Protein AF-A0A2N0NFN7-F1 (afdb_monomer_lite)

Sequence (149 aa):
MPLNKTNKRTRQIESEQTLKWTRGRPQELQVYLTKDCLNIDEETRREYIQKILQLYNNDDTEDNKRFQIEQLNITNFWDVDQNIVENPFFVDLIRKLQPGYKLPSHEKLAGIMLSHAVVRIEDQVNSILGKVTNLTLGLDGWTNLRLLV

Radius of gyration: 26.39 Å; chains: 1; bounding box: 80×76×48 Å

Structure (mmCIF, N/CA/C/O backbone):
data_AF-A0A2N0NFN7-F1
#
_entry.id   AF-A0A2N0NFN7-F1
#
loop_
_atom_site.group_PDB
_atom_site.id
_atom_site.type_symbol
_atom_site.label_atom_id
_atom_site.label_alt_id
_atom_site.label_comp_id
_atom_site.label_asym_id
_atom_site.label_entity_id
_atom_site.label_seq_id
_atom_site.pdbx_PDB_ins_code
_atom_site.Cartn_x
_atom_site.Cartn_y
_atom_site.Cartn_z
_atom_site.occupancy
_atom_site.B_iso_or_equiv
_atom_site.auth_seq_id
_atom_site.auth_comp_id
_atom_site.auth_asym_id
_atom_site.auth_atom_id
_atom_site.pdbx_PDB_model_num
ATOM 1 N N . MET A 1 1 ? -54.691 42.804 11.645 1.00 33.66 1 MET A N 1
ATOM 2 C CA . MET A 1 1 ? -55.435 41.575 12.027 1.00 33.66 1 MET A CA 1
ATOM 3 C C . MET A 1 1 ? -56.765 41.564 11.277 1.00 33.66 1 MET A C 1
ATOM 5 O O . MET A 1 1 ? -57.268 42.664 11.087 1.00 33.66 1 MET A O 1
ATOM 9 N N . PRO A 1 2 ? -57.339 40.413 10.865 1.00 36.59 2 PRO A N 1
ATOM 10 C CA . PRO A 1 2 ? -57.020 39.049 11.296 1.00 36.59 2 PRO A CA 1
ATOM 11 C C . PRO A 1 2 ? -56.603 38.069 10.175 1.00 36.59 2 PRO A C 1
ATOM 13 O O . PRO A 1 2 ? -57.017 38.165 9.025 1.00 36.59 2 PRO A O 1
ATOM 16 N N . LEU A 1 3 ? -55.788 37.093 10.588 1.00 35.25 3 LEU A N 1
ATOM 17 C CA . LEU A 1 3 ? -55.520 35.814 9.927 1.00 35.25 3 LEU A CA 1
ATOM 18 C C . LEU A 1 3 ? -56.788 34.946 9.909 1.00 35.25 3 LEU A C 1
ATOM 20 O O . LEU A 1 3 ? -57.482 34.881 10.925 1.00 35.25 3 LEU A O 1
ATOM 24 N N . ASN A 1 4 ? -57.001 34.164 8.843 1.00 33.84 4 ASN A N 1
ATOM 25 C CA . ASN A 1 4 ? -57.940 33.041 8.877 1.00 33.84 4 ASN A CA 1
ATOM 26 C C . ASN A 1 4 ? -57.324 31.731 8.343 1.00 33.84 4 ASN A C 1
ATOM 28 O O . ASN A 1 4 ? -57.197 31.498 7.148 1.00 33.84 4 ASN A O 1
ATOM 32 N N . LYS A 1 5 ? -56.871 30.940 9.319 1.00 39.88 5 LYS A N 1
ATOM 33 C CA . LYS A 1 5 ? -57.011 29.489 9.537 1.00 39.88 5 LYS A CA 1
ATOM 34 C C . LYS A 1 5 ? -57.033 28.509 8.342 1.00 39.88 5 LYS A C 1
ATOM 36 O O . LYS A 1 5 ? -58.034 28.315 7.669 1.00 39.88 5 LYS A O 1
ATOM 41 N N . THR A 1 6 ? -55.939 27.738 8.310 1.00 38.69 6 THR A N 1
ATOM 42 C CA . THR A 1 6 ? -55.844 26.262 8.254 1.00 38.69 6 THR A CA 1
ATOM 43 C C . THR A 1 6 ? -56.408 25.510 7.049 1.00 38.69 6 THR A C 1
ATOM 45 O O . THR A 1 6 ? -57.604 25.254 6.971 1.00 38.69 6 THR A O 1
ATOM 48 N N . ASN A 1 7 ? -55.499 24.919 6.266 1.00 35.09 7 ASN A N 1
ATOM 49 C CA . ASN A 1 7 ? -55.741 23.611 5.667 1.00 35.09 7 ASN A CA 1
ATOM 50 C C . ASN A 1 7 ? -54.661 22.632 6.153 1.00 35.09 7 ASN A C 1
ATOM 52 O O . ASN A 1 7 ? -53.473 22.791 5.872 1.00 35.09 7 ASN A O 1
ATOM 56 N N . LYS A 1 8 ? -55.087 21.670 6.975 1.00 47.38 8 LYS A N 1
ATOM 57 C CA . LYS A 1 8 ? -54.258 20.594 7.515 1.00 47.38 8 LYS A CA 1
ATOM 58 C C . LYS A 1 8 ? -54.043 19.575 6.400 1.00 47.38 8 LYS A C 1
ATOM 60 O O . LYS A 1 8 ? -54.994 18.930 5.974 1.00 47.38 8 LYS A O 1
ATOM 65 N N . ARG A 1 9 ? -52.798 19.370 5.977 1.00 35.00 9 ARG A N 1
ATOM 66 C CA . ARG A 1 9 ? -52.406 18.143 5.280 1.00 35.00 9 ARG A CA 1
ATOM 67 C C . ARG A 1 9 ? -51.322 17.471 6.112 1.00 35.00 9 ARG A C 1
ATOM 69 O O . ARG A 1 9 ? -50.144 17.785 6.001 1.00 35.00 9 ARG A O 1
ATOM 76 N N . THR A 1 10 ? -51.770 16.598 7.004 1.00 44.22 10 THR A N 1
ATOM 77 C CA . THR A 1 10 ? -50.955 15.612 7.711 1.00 44.22 10 THR A CA 1
ATOM 78 C C . THR A 1 10 ? -50.161 14.807 6.686 1.00 44.22 10 THR A C 1
ATOM 80 O O . THR A 1 10 ? -50.725 13.990 5.963 1.00 44.22 10 THR A O 1
ATOM 83 N N . ARG A 1 11 ? -48.850 15.038 6.614 1.00 39.16 11 ARG A N 1
ATOM 84 C CA . ARG A 1 11 ? -47.906 14.008 6.181 1.00 39.16 11 ARG A CA 1
ATOM 85 C C . ARG A 1 11 ? -47.262 13.477 7.445 1.00 39.16 11 ARG A C 1
ATOM 87 O O . ARG A 1 11 ? -46.637 14.232 8.185 1.00 39.16 11 ARG A O 1
ATOM 94 N N . GLN A 1 12 ? -47.513 12.205 7.718 1.00 37.31 12 GLN A N 1
ATOM 95 C CA . GLN A 1 12 ? -46.731 11.441 8.673 1.00 37.31 12 GLN A CA 1
ATOM 96 C C . GLN A 1 12 ? -45.272 11.551 8.227 1.00 37.31 12 GLN A C 1
ATOM 98 O O . GLN A 1 12 ? -44.944 11.224 7.089 1.00 37.31 12 GLN A O 1
ATOM 103 N N . ILE A 1 13 ? -44.433 12.114 9.089 1.00 46.16 13 ILE A N 1
ATOM 104 C CA . ILE A 1 13 ? -42.988 12.096 8.910 1.00 46.16 13 ILE A CA 1
ATOM 105 C C . ILE A 1 13 ? -42.581 10.687 9.333 1.00 46.16 13 ILE A C 1
ATOM 107 O O . ILE A 1 13 ? -42.482 10.400 10.525 1.00 46.16 13 ILE A O 1
ATOM 111 N N . GLU A 1 14 ? -42.455 9.784 8.360 1.00 41.94 14 GLU A N 1
ATOM 112 C CA . GLU A 1 14 ? -41.643 8.583 8.536 1.00 41.94 14 GLU A CA 1
ATOM 113 C C . GLU A 1 14 ? -40.264 9.047 8.999 1.00 41.94 14 GLU A C 1
ATOM 115 O O . GLU A 1 14 ? -39.667 9.950 8.413 1.00 41.94 14 GLU A O 1
ATOM 120 N N . SER A 1 15 ? -39.802 8.485 10.111 1.00 47.28 15 SER A N 1
ATOM 121 C CA . SER A 1 15 ? -38.495 8.777 10.673 1.00 47.28 15 SER A CA 1
ATOM 122 C C . SER A 1 15 ? -37.429 8.528 9.611 1.00 47.28 15 SER A C 1
ATOM 124 O O . SER A 1 15 ? -37.148 7.371 9.290 1.00 47.28 15 SER A O 1
ATOM 126 N N . GLU A 1 16 ? -36.836 9.600 9.086 1.00 51.78 16 GLU A N 1
ATOM 127 C CA . GLU A 1 16 ? -35.603 9.547 8.311 1.00 51.78 16 GLU A CA 1
ATOM 128 C C . GLU A 1 16 ? -34.536 8.894 9.195 1.00 51.78 16 GLU A C 1
ATOM 130 O O . GLU A 1 16 ? -33.881 9.530 10.025 1.00 51.78 16 GLU A O 1
ATOM 135 N N . GLN A 1 17 ? -34.388 7.578 9.055 1.00 55.09 17 GLN A N 1
ATOM 136 C CA . GLN A 1 17 ? -33.189 6.891 9.486 1.00 55.09 17 GLN A CA 1
ATOM 137 C C . GLN A 1 17 ? -32.050 7.547 8.719 1.00 55.09 17 GLN A C 1
ATOM 139 O O . GLN A 1 17 ? -31.945 7.422 7.500 1.00 55.09 17 GLN A O 1
ATOM 144 N N . THR A 1 18 ? -31.232 8.310 9.436 1.00 51.00 18 THR A N 1
ATOM 145 C CA . THR A 1 18 ? -30.048 8.941 8.870 1.00 51.00 18 THR A CA 1
ATOM 146 C C . THR A 1 18 ? -29.141 7.831 8.344 1.00 51.00 18 THR A C 1
ATOM 148 O O . THR A 1 18 ? -28.468 7.140 9.107 1.00 51.00 18 THR A O 1
ATOM 151 N N . LEU A 1 19 ? -29.166 7.613 7.026 1.00 57.06 19 LEU A N 1
ATOM 152 C CA . LEU A 1 19 ? -28.226 6.755 6.314 1.00 57.06 19 LEU A CA 1
ATOM 153 C C . LEU A 1 19 ? -26.829 7.331 6.552 1.00 57.06 19 LEU A C 1
ATOM 155 O O . LEU A 1 19 ? -26.359 8.231 5.858 1.00 57.06 19 LEU A O 1
ATOM 159 N N . LYS A 1 20 ? -26.184 6.866 7.620 1.00 65.50 20 LYS A N 1
ATOM 160 C CA . LYS A 1 20 ? -24.841 7.281 7.990 1.00 65.50 20 LYS A CA 1
ATOM 161 C C . LYS A 1 20 ? -23.887 6.602 7.021 1.00 65.50 20 LYS A C 1
ATOM 163 O O . LYS A 1 20 ? -23.525 5.446 7.222 1.00 65.50 20 LYS A O 1
ATOM 168 N N . TRP A 1 21 ? -23.498 7.320 5.969 1.00 59.25 21 TRP A N 1
ATOM 169 C CA . TRP A 1 21 ? -22.483 6.863 5.026 1.00 59.25 21 TRP A CA 1
ATOM 170 C C . TRP A 1 21 ? -21.259 6.370 5.795 1.00 59.25 21 TRP A C 1
ATOM 172 O O . TRP A 1 21 ? -20.650 7.104 6.583 1.00 59.25 21 TRP A O 1
ATOM 182 N N . THR A 1 22 ? -20.907 5.103 5.602 1.00 73.31 22 THR A N 1
ATOM 183 C CA . THR A 1 22 ? -19.646 4.579 6.112 1.00 73.31 22 THR A CA 1
ATOM 184 C C . THR A 1 22 ? -18.524 5.350 5.436 1.00 73.31 22 THR A C 1
ATOM 186 O O . THR A 1 22 ? -18.497 5.451 4.210 1.00 73.31 22 THR A O 1
ATOM 189 N N . ARG A 1 23 ? -17.600 5.914 6.223 1.00 72.56 23 ARG A N 1
ATOM 190 C CA . ARG A 1 23 ? -16.395 6.533 5.660 1.00 72.56 23 ARG A CA 1
ATOM 191 C C . ARG A 1 23 ? -15.701 5.517 4.749 1.00 72.56 23 ARG A C 1
ATOM 193 O O . ARG A 1 23 ? -15.576 4.349 5.119 1.00 72.56 23 ARG A O 1
ATOM 200 N N . GLY A 1 24 ? -15.273 5.979 3.576 1.00 75.00 24 GLY A N 1
ATOM 201 C CA . GLY A 1 24 ? -14.495 5.169 2.643 1.00 75.00 24 GLY A CA 1
ATOM 202 C C . GLY A 1 24 ? -13.139 4.767 3.225 1.00 75.00 24 GLY A C 1
ATOM 203 O O . GLY A 1 24 ? -12.783 5.144 4.345 1.00 75.00 24 GLY A O 1
ATOM 204 N N . ARG A 1 25 ? -12.367 4.010 2.442 1.00 80.81 25 ARG A N 1
ATOM 205 C CA . ARG A 1 25 ? -11.017 3.558 2.799 1.00 80.81 25 ARG A CA 1
ATOM 206 C C . ARG A 1 25 ? -10.002 4.160 1.822 1.00 80.81 25 ARG A C 1
ATOM 208 O O . ARG A 1 25 ? -9.666 3.521 0.830 1.00 80.81 25 ARG A O 1
ATOM 215 N N . PRO A 1 26 ? -9.536 5.401 2.067 1.00 82.38 26 PRO A N 1
ATOM 216 C CA . PRO A 1 26 ? -8.709 6.124 1.105 1.00 82.38 26 PRO A CA 1
ATOM 217 C C . PRO A 1 26 ? -7.399 5.412 0.770 1.00 82.38 26 PRO A C 1
ATOM 219 O O . PRO A 1 26 ? -6.990 5.443 -0.376 1.00 82.38 26 PRO A O 1
ATOM 222 N N . GLN A 1 27 ? -6.768 4.741 1.738 1.00 79.44 27 GLN A N 1
ATOM 223 C CA . GLN A 1 27 ? -5.511 4.008 1.525 1.00 79.44 27 GLN A CA 1
ATOM 224 C C . GLN A 1 27 ? -5.694 2.819 0.572 1.00 79.44 27 GLN A C 1
ATOM 226 O O . GLN A 1 27 ? -4.921 2.653 -0.363 1.00 79.44 27 GLN A O 1
ATOM 231 N N . GLU A 1 28 ? -6.758 2.033 0.760 1.00 83.88 28 GLU A N 1
ATOM 232 C CA . GLU A 1 28 ? -7.085 0.910 -0.132 1.00 83.88 28 GLU A CA 1
ATOM 233 C C . GLU A 1 28 ? -7.415 1.413 -1.543 1.00 83.88 28 GLU A C 1
ATOM 235 O O . GLU A 1 28 ? -6.963 0.839 -2.529 1.00 83.88 28 GLU A O 1
ATOM 240 N N . LEU A 1 29 ? -8.131 2.537 -1.644 1.00 87.12 29 LEU A N 1
ATOM 241 C CA . LEU A 1 29 ? -8.402 3.181 -2.926 1.00 87.12 29 LEU A CA 1
ATOM 242 C C . LEU A 1 29 ? -7.113 3.661 -3.609 1.00 87.12 29 LEU A C 1
ATOM 244 O O . LEU A 1 29 ? -6.963 3.463 -4.807 1.00 87.12 29 LEU A O 1
ATOM 248 N N . GLN A 1 30 ? -6.187 4.272 -2.867 1.00 86.81 30 GLN A N 1
ATOM 249 C CA . GLN A 1 30 ? -4.910 4.737 -3.412 1.00 86.81 30 GLN A CA 1
ATOM 250 C C . GLN A 1 30 ? -4.101 3.576 -3.995 1.00 86.81 30 GLN A C 1
ATOM 252 O O . GLN A 1 30 ? -3.668 3.674 -5.137 1.00 86.81 30 GLN A O 1
ATOM 257 N N . VAL A 1 31 ? -3.965 2.467 -3.262 1.00 84.69 31 VAL A N 1
ATOM 258 C CA . VAL A 1 31 ? -3.280 1.255 -3.750 1.00 84.69 31 VAL A CA 1
ATOM 259 C C . VAL A 1 31 ? -3.958 0.690 -4.998 1.00 84.69 31 VAL A C 1
ATOM 261 O O . VAL A 1 31 ? -3.289 0.389 -5.984 1.00 84.69 31 VAL A O 1
ATOM 264 N N . TYR A 1 32 ? -5.287 0.583 -4.988 1.00 87.81 32 TYR A N 1
ATOM 265 C CA . TYR A 1 32 ? -6.032 0.082 -6.140 1.00 87.81 32 TYR A CA 1
ATOM 266 C C . TYR A 1 32 ? -5.821 0.962 -7.381 1.00 87.81 32 TYR A C 1
ATOM 268 O O . TYR A 1 32 ? -5.595 0.455 -8.477 1.00 87.81 32 TYR A O 1
ATOM 276 N N . LEU A 1 33 ? -5.857 2.290 -7.220 1.00 87.69 33 LEU A N 1
ATOM 277 C CA . LEU A 1 33 ? -5.645 3.236 -8.318 1.00 87.69 33 LEU A CA 1
ATOM 278 C C . LEU A 1 33 ? -4.220 3.173 -8.883 1.00 87.69 33 LEU A C 1
ATOM 280 O O . LEU A 1 33 ? -4.043 3.412 -10.075 1.00 87.69 33 LEU A O 1
ATOM 284 N N . THR A 1 34 ? -3.215 2.845 -8.068 1.00 86.31 34 THR A N 1
ATOM 285 C CA . THR A 1 34 ? -1.832 2.738 -8.547 1.00 86.31 34 THR A CA 1
ATOM 286 C C . THR A 1 34 ? -1.513 1.394 -9.191 1.00 86.31 34 THR A C 1
ATOM 288 O O . THR A 1 34 ? -0.737 1.378 -10.145 1.00 86.31 34 THR A O 1
ATOM 291 N N . LYS A 1 35 ? -2.111 0.294 -8.712 1.00 82.50 35 LYS A N 1
ATOM 292 C CA . LYS A 1 35 ? -1.745 -1.071 -9.131 1.00 82.50 35 LYS A CA 1
ATOM 293 C C . LYS A 1 35 ? -2.790 -1.793 -9.969 1.00 82.50 35 LYS A C 1
ATOM 295 O O . LYS A 1 35 ? -2.476 -2.313 -11.033 1.00 82.50 35 LYS A O 1
ATOM 300 N N . ASP A 1 36 ? -4.019 -1.839 -9.477 1.00 84.94 36 ASP A N 1
ATOM 301 C CA . ASP A 1 36 ? -5.025 -2.795 -9.953 1.00 84.94 36 ASP A CA 1
ATOM 302 C C . ASP A 1 36 ? -5.991 -2.170 -10.972 1.00 84.94 36 ASP A C 1
ATOM 304 O O . ASP A 1 36 ? -6.661 -2.867 -11.738 1.00 84.94 36 ASP A O 1
ATOM 308 N N . CYS A 1 37 ? -6.082 -0.838 -11.001 1.00 88.19 37 CYS A N 1
ATOM 309 C CA . CYS A 1 37 ? -7.008 -0.131 -11.870 1.00 88.19 37 CYS A CA 1
ATOM 310 C C . CYS A 1 37 ? -6.510 -0.092 -13.325 1.00 88.19 37 CYS A C 1
ATOM 312 O O . CYS A 1 37 ? -5.597 0.657 -13.680 1.00 88.19 37 CYS A O 1
ATOM 314 N N . LEU A 1 38 ? -7.177 -0.856 -14.195 1.00 84.62 38 LEU A N 1
ATOM 315 C CA . LEU A 1 38 ? -6.846 -0.948 -15.624 1.00 84.62 38 LEU A CA 1
ATOM 316 C C . LEU A 1 38 ? -7.237 0.304 -16.434 1.00 84.62 38 LEU A C 1
ATOM 318 O O . LEU A 1 38 ? -6.579 0.621 -17.418 1.00 84.62 38 LEU A O 1
ATOM 322 N N . ASN A 1 39 ? -8.280 1.032 -16.017 1.00 88.94 39 ASN A N 1
ATOM 323 C CA . ASN A 1 39 ? -8.876 2.148 -16.773 1.00 88.94 39 ASN A CA 1
ATOM 324 C C . ASN A 1 39 ? -8.497 3.545 -16.246 1.00 88.94 39 ASN A C 1
ATOM 326 O O . ASN A 1 39 ? -9.218 4.512 -16.484 1.00 88.94 39 ASN A O 1
ATOM 330 N N . ILE A 1 40 ? -7.400 3.665 -15.501 1.00 90.31 40 ILE A N 1
ATOM 331 C CA . ILE A 1 40 ? -6.924 4.956 -14.991 1.00 90.31 40 ILE A CA 1
ATOM 332 C C . ILE A 1 40 ? -5.899 5.574 -15.948 1.00 90.31 40 ILE A C 1
ATOM 334 O O . ILE A 1 40 ? -5.030 4.874 -16.484 1.00 90.31 40 ILE A O 1
ATOM 338 N N . ASP A 1 41 ? -6.007 6.885 -16.165 1.00 92.62 41 ASP A N 1
ATOM 339 C CA . ASP A 1 41 ? -5.025 7.638 -16.938 1.00 92.62 41 ASP A CA 1
ATOM 340 C C . ASP A 1 41 ? -3.679 7.703 -16.195 1.00 92.62 41 ASP A C 1
ATOM 342 O O . ASP A 1 41 ? -3.596 7.561 -14.970 1.00 92.62 41 ASP A O 1
ATOM 346 N N . GLU A 1 42 ? -2.593 7.882 -16.944 1.00 86.62 42 GLU A N 1
ATOM 347 C CA . GLU A 1 42 ? -1.263 7.859 -16.340 1.00 86.62 42 GLU A CA 1
ATOM 348 C C . GLU A 1 42 ? -0.972 9.046 -15.421 1.00 86.62 42 GLU A C 1
ATOM 350 O O . GLU A 1 42 ? -0.182 8.897 -14.492 1.00 86.62 42 GLU A O 1
ATOM 355 N N . GLU A 1 43 ? -1.552 10.217 -15.676 1.00 91.31 43 GLU A N 1
ATOM 356 C CA . GLU A 1 43 ? -1.307 11.409 -14.864 1.00 91.31 43 GLU A CA 1
ATOM 357 C C . GLU A 1 43 ? -1.875 11.213 -13.461 1.00 91.31 43 GLU A C 1
ATOM 359 O O . GLU A 1 43 ? -1.147 11.339 -12.474 1.00 91.31 43 GLU A O 1
ATOM 364 N N . THR A 1 44 ? -3.123 10.763 -13.383 1.00 90.12 44 THR A N 1
ATOM 365 C CA . THR A 1 44 ? -3.774 10.392 -12.129 1.00 90.12 44 THR A CA 1
ATOM 366 C C . THR A 1 44 ? -3.025 9.250 -11.440 1.00 90.12 44 THR A C 1
ATOM 368 O O . THR A 1 44 ? -2.773 9.318 -10.235 1.00 90.12 44 THR A O 1
ATOM 371 N N . ARG A 1 45 ? -2.600 8.211 -12.178 1.00 91.00 45 ARG A N 1
ATOM 372 C CA . ARG A 1 45 ? -1.806 7.108 -11.602 1.00 91.00 45 ARG A CA 1
ATOM 373 C C . ARG A 1 45 ? -0.514 7.628 -10.960 1.00 91.00 45 ARG A C 1
ATOM 375 O O . ARG A 1 45 ? -0.215 7.269 -9.821 1.00 91.00 45 ARG A O 1
ATOM 382 N N . ARG A 1 46 ? 0.222 8.505 -11.654 1.00 90.56 46 ARG A N 1
ATOM 383 C CA . ARG A 1 46 ? 1.453 9.135 -11.146 1.00 90.56 46 ARG A CA 1
ATOM 384 C C . ARG A 1 46 ? 1.203 9.977 -9.901 1.00 90.56 46 ARG A C 1
ATOM 386 O O . ARG A 1 46 ? 1.979 9.880 -8.954 1.00 90.56 46 ARG A O 1
ATOM 393 N N . GLU A 1 47 ? 0.124 10.755 -9.867 1.00 91.75 47 GLU A N 1
ATOM 394 C CA . GLU A 1 47 ? -0.225 11.571 -8.699 1.00 91.75 47 GLU A CA 1
ATOM 395 C C . GLU A 1 47 ? -0.393 10.704 -7.439 1.00 91.75 47 GLU A C 1
ATOM 397 O O . GLU A 1 47 ? 0.132 11.025 -6.369 1.00 91.75 47 GLU A O 1
ATOM 402 N N . TYR A 1 48 ? -1.091 9.571 -7.555 1.00 90.00 48 TYR A N 1
ATOM 403 C CA . TYR A 1 48 ? -1.292 8.664 -6.425 1.00 90.00 48 TYR A CA 1
ATOM 404 C C . TYR A 1 48 ? -0.026 7.903 -6.029 1.00 90.00 48 TYR A C 1
ATOM 406 O O . TYR A 1 48 ? 0.213 7.739 -4.831 1.00 90.00 48 TYR A O 1
ATOM 414 N N . ILE A 1 49 ? 0.818 7.508 -6.989 1.00 87.88 49 ILE A N 1
ATOM 415 C CA . ILE A 1 49 ? 2.150 6.958 -6.687 1.00 87.88 49 ILE A CA 1
ATOM 416 C C . ILE A 1 49 ? 2.955 7.985 -5.885 1.00 87.88 49 ILE A C 1
ATOM 418 O O . ILE A 1 49 ? 3.473 7.661 -4.818 1.00 87.88 49 ILE A O 1
ATOM 422 N N . GLN A 1 50 ? 2.988 9.245 -6.325 1.00 89.12 50 GLN A N 1
ATOM 423 C CA . GLN A 1 50 ? 3.721 10.305 -5.637 1.00 89.12 50 GLN A CA 1
ATOM 424 C C . GLN A 1 50 ? 3.199 10.541 -4.213 1.00 89.12 50 GLN A C 1
ATOM 426 O O . GLN A 1 50 ? 3.999 10.671 -3.287 1.00 89.12 50 GLN A O 1
ATOM 431 N N . LYS A 1 51 ? 1.875 10.539 -4.008 1.00 88.38 51 LYS A N 1
ATOM 432 C CA . LYS A 1 51 ? 1.272 10.624 -2.666 1.00 88.38 51 LYS A CA 1
ATOM 433 C C . LYS A 1 51 ? 1.710 9.468 -1.768 1.00 88.38 51 LYS A C 1
ATOM 435 O O . LYS A 1 51 ? 2.021 9.705 -0.605 1.00 88.38 51 LYS A O 1
ATOM 440 N N . ILE A 1 52 ? 1.769 8.240 -2.291 1.00 85.56 52 ILE A N 1
ATOM 441 C CA . ILE A 1 52 ? 2.265 7.081 -1.535 1.00 85.56 52 ILE A CA 1
ATOM 442 C C . ILE A 1 52 ? 3.743 7.275 -1.178 1.00 85.56 52 ILE A C 1
ATOM 444 O O . ILE A 1 52 ? 4.108 7.075 -0.024 1.00 85.56 52 ILE A O 1
ATOM 448 N N . LEU A 1 53 ? 4.585 7.718 -2.116 1.00 84.75 53 LEU A N 1
ATOM 449 C CA . LEU A 1 53 ? 6.015 7.955 -1.871 1.00 84.75 53 LEU A CA 1
ATOM 450 C C . LEU A 1 53 ? 6.258 9.046 -0.814 1.00 84.75 53 LEU A C 1
ATOM 452 O O . LEU A 1 53 ? 7.107 8.880 0.061 1.00 84.75 53 LEU A O 1
ATOM 456 N N . GLN A 1 54 ? 5.472 10.126 -0.829 1.00 83.31 54 GLN A N 1
ATOM 457 C CA . GLN A 1 54 ? 5.551 11.207 0.162 1.00 83.31 54 GLN A CA 1
ATOM 458 C C . GLN A 1 54 ? 5.288 10.739 1.602 1.00 83.31 54 GLN A C 1
ATOM 460 O O . GLN A 1 54 ? 5.807 11.343 2.536 1.00 83.31 54 GLN A O 1
ATOM 465 N N . LEU A 1 55 ? 4.535 9.650 1.810 1.00 74.56 55 LEU A N 1
ATOM 466 C CA . LEU A 1 55 ? 4.337 9.082 3.151 1.00 74.56 55 LEU A CA 1
ATOM 467 C C . LEU A 1 55 ? 5.632 8.507 3.747 1.00 74.56 55 LEU A C 1
ATOM 469 O O . LEU A 1 55 ? 5.740 8.411 4.967 1.00 74.56 55 LEU A O 1
ATOM 473 N N . TYR A 1 56 ? 6.600 8.134 2.905 1.00 67.44 56 TYR A N 1
ATOM 474 C CA . TYR A 1 56 ? 7.839 7.469 3.317 1.00 67.44 56 TYR A CA 1
ATOM 475 C C . TYR A 1 56 ? 9.091 8.341 3.146 1.00 67.44 56 TYR A C 1
ATOM 477 O O . TYR A 1 56 ? 10.093 8.064 3.791 1.00 67.44 56 TYR A O 1
ATOM 485 N N . ASN A 1 57 ? 9.039 9.414 2.352 1.00 66.00 57 ASN A N 1
ATOM 486 C CA . ASN A 1 57 ? 10.185 10.293 2.069 1.00 66.00 57 ASN A CA 1
ATOM 487 C C . ASN A 1 57 ? 10.439 11.383 3.136 1.00 66.00 57 ASN A C 1
ATOM 489 O O . ASN A 1 57 ? 10.973 12.442 2.820 1.00 66.00 57 ASN A O 1
ATOM 493 N N . ASN A 1 58 ? 10.067 11.158 4.398 1.00 54.34 58 ASN A N 1
ATOM 494 C CA . ASN A 1 58 ? 10.226 12.160 5.464 1.00 54.34 58 ASN A CA 1
ATOM 495 C C . ASN A 1 58 ? 11.611 12.157 6.152 1.00 54.34 58 ASN A C 1
ATOM 497 O O . ASN A 1 58 ? 11.710 12.722 7.237 1.00 54.34 58 ASN A O 1
ATOM 501 N N . ASP A 1 59 ? 12.659 11.556 5.567 1.00 53.44 59 ASP A N 1
ATOM 502 C CA . ASP A 1 59 ? 13.964 11.410 6.252 1.00 53.44 59 ASP A CA 1
ATOM 503 C C . ASP A 1 59 ? 15.182 12.066 5.560 1.00 53.44 59 ASP A C 1
ATOM 505 O O . ASP A 1 59 ? 16.208 12.246 6.201 1.00 53.44 59 ASP A O 1
ATOM 509 N N . ASP A 1 60 ? 15.084 12.546 4.311 1.00 48.72 60 ASP A N 1
ATOM 510 C CA . ASP A 1 60 ? 16.284 12.983 3.558 1.00 48.72 60 ASP A CA 1
ATOM 511 C C . ASP A 1 60 ? 16.298 14.465 3.127 1.00 48.72 60 ASP A C 1
ATOM 513 O O . ASP A 1 60 ? 16.922 14.827 2.130 1.00 48.72 60 ASP A O 1
ATOM 517 N N . THR A 1 61 ? 15.640 15.368 3.859 1.00 46.62 61 THR A N 1
ATOM 518 C CA . THR A 1 61 ? 15.925 16.811 3.708 1.00 46.62 61 THR A CA 1
ATOM 519 C C . THR A 1 61 ? 16.832 17.286 4.834 1.00 46.62 61 THR A C 1
ATOM 521 O O . THR A 1 61 ? 16.413 17.394 5.986 1.00 46.62 61 THR A O 1
ATOM 524 N N . GLU A 1 62 ? 18.070 17.601 4.459 1.00 51.78 62 GLU A N 1
ATOM 525 C CA . GLU A 1 62 ? 19.222 17.992 5.285 1.00 51.78 62 GLU A CA 1
ATOM 526 C C . GLU A 1 62 ? 18.977 19.202 6.227 1.00 51.78 62 GLU A C 1
ATOM 528 O O . GLU A 1 62 ? 19.775 19.468 7.128 1.00 51.78 62 GLU A O 1
ATOM 533 N N . ASP A 1 63 ? 17.839 19.892 6.090 1.00 48.44 63 ASP A N 1
ATOM 534 C CA . ASP A 1 63 ? 17.542 21.171 6.745 1.00 48.44 63 ASP A CA 1
ATOM 535 C C . ASP A 1 63 ? 16.795 21.080 8.094 1.00 48.44 63 ASP A C 1
ATOM 537 O O . ASP A 1 63 ? 16.746 22.065 8.833 1.00 48.44 63 ASP A O 1
ATOM 541 N N . ASN A 1 64 ? 16.258 19.919 8.497 1.00 45.28 64 ASN A N 1
ATOM 542 C CA . ASN A 1 64 ? 15.428 19.798 9.716 1.00 45.28 64 ASN A CA 1
ATOM 543 C C . ASN A 1 64 ? 16.168 19.291 10.976 1.00 45.28 64 ASN A C 1
ATOM 545 O O . ASN A 1 64 ? 15.589 18.648 11.851 1.00 45.28 64 ASN A O 1
ATOM 549 N N . LYS A 1 65 ? 17.446 19.655 11.146 1.00 42.59 65 LYS A N 1
ATOM 550 C CA . LYS A 1 65 ? 18.259 19.366 12.353 1.00 42.59 65 LYS A CA 1
ATOM 551 C C . LYS A 1 65 ? 17.878 20.171 13.612 1.00 42.59 65 LYS A C 1
ATOM 553 O O . LYS A 1 65 ? 18.727 20.404 14.473 1.00 42.59 65 LYS A O 1
ATOM 558 N N . ARG A 1 66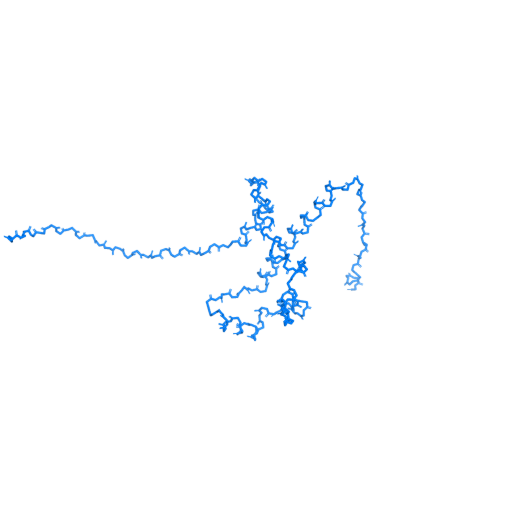 ? 16.636 20.635 13.773 1.00 41.53 66 ARG A N 1
ATOM 559 C CA . ARG A 1 66 ? 16.236 21.376 14.985 1.00 41.53 66 ARG A CA 1
ATOM 560 C C . ARG A 1 66 ? 15.217 20.589 15.801 1.00 41.53 66 ARG A C 1
ATOM 562 O O . ARG A 1 66 ? 14.040 20.547 15.475 1.00 41.53 66 ARG A O 1
ATOM 569 N N . PHE A 1 67 ? 15.734 20.029 16.899 1.00 41.25 67 PHE A N 1
ATOM 570 C CA . PHE A 1 67 ? 15.038 19.303 17.965 1.00 41.25 67 PHE A CA 1
ATOM 571 C C . PHE A 1 67 ? 14.481 17.922 17.593 1.00 41.25 67 PHE A C 1
ATOM 573 O O . PHE A 1 67 ? 13.347 17.579 17.915 1.00 41.25 67 PHE A O 1
ATOM 580 N N . GLN A 1 68 ? 15.342 17.069 17.036 1.00 41.78 68 GLN A N 1
ATOM 581 C CA . GLN A 1 68 ? 15.210 15.634 17.268 1.00 41.78 68 GLN A CA 1
ATOM 582 C C . GLN A 1 68 ? 15.603 15.353 18.730 1.00 41.78 68 GLN A C 1
ATOM 584 O O . GLN A 1 68 ? 16.742 15.026 19.043 1.00 41.78 68 GLN A O 1
ATOM 589 N N . ILE A 1 69 ? 14.641 15.450 19.653 1.00 43.34 69 ILE A N 1
ATOM 590 C CA . ILE A 1 69 ? 14.518 14.310 20.576 1.00 43.34 69 ILE A CA 1
ATOM 591 C C . ILE A 1 69 ? 14.404 13.113 19.636 1.00 43.34 69 ILE A C 1
ATOM 593 O O . ILE A 1 69 ? 13.671 13.254 18.659 1.00 43.34 69 ILE A O 1
ATOM 597 N N . GLU A 1 70 ? 15.146 12.029 19.858 1.00 52.62 70 GLU A N 1
ATOM 598 C CA . GLU A 1 70 ? 15.024 10.758 19.132 1.00 52.62 70 GLU A CA 1
ATOM 599 C C . GLU A 1 70 ? 13.556 10.291 19.139 1.00 52.62 70 GLU A C 1
ATOM 601 O O . GLU A 1 70 ? 13.136 9.429 19.907 1.00 52.62 70 GLU A O 1
ATOM 606 N N . GLN A 1 71 ? 12.727 10.921 18.313 1.00 47.75 71 GLN A N 1
ATOM 607 C CA . GLN A 1 71 ? 11.374 10.541 17.996 1.00 47.75 71 GLN A CA 1
ATOM 608 C C . GLN A 1 71 ? 11.606 9.362 17.082 1.00 47.75 71 GLN A C 1
ATOM 610 O O . GLN A 1 71 ? 11.671 9.498 15.863 1.00 47.75 71 GLN A O 1
ATOM 615 N N . LEU A 1 72 ? 11.864 8.213 17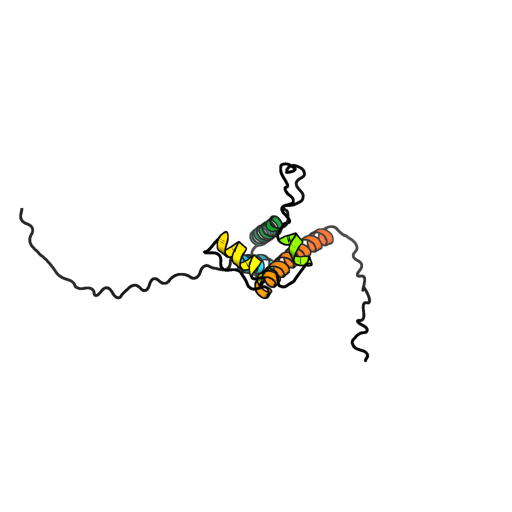.704 1.00 49.66 72 LEU A N 1
ATOM 616 C CA . LEU A 1 72 ? 11.789 6.936 17.038 1.00 49.66 72 LEU A CA 1
ATOM 617 C C . LEU A 1 72 ? 10.467 6.975 16.290 1.00 49.66 72 LEU A C 1
ATOM 619 O O . LEU A 1 72 ? 9.398 7.038 16.907 1.00 49.66 72 LEU A O 1
ATOM 623 N N . ASN A 1 73 ? 10.540 7.019 14.958 1.00 53.44 73 ASN A N 1
ATOM 624 C CA . ASN A 1 73 ? 9.344 6.817 14.176 1.00 53.44 73 ASN A CA 1
ATOM 625 C C . ASN A 1 73 ? 8.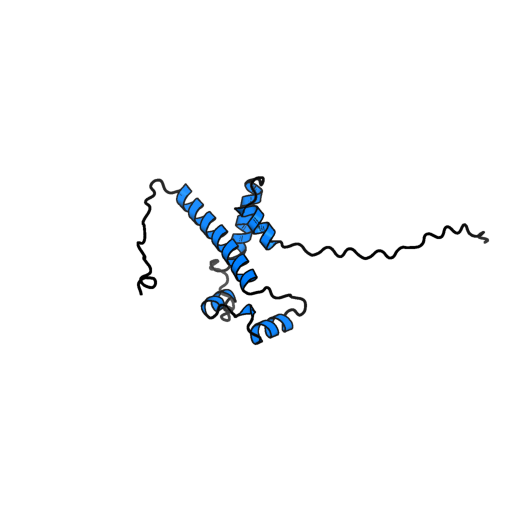760 5.505 14.673 1.00 53.44 73 ASN A C 1
ATOM 627 O O . ASN A 1 73 ? 9.503 4.560 14.956 1.00 53.44 73 ASN A O 1
ATOM 631 N N . ILE A 1 74 ? 7.433 5.417 14.748 1.00 51.59 74 ILE A N 1
ATOM 632 C CA . ILE A 1 74 ? 6.810 4.124 15.035 1.00 51.59 74 ILE A CA 1
ATOM 633 C C . ILE A 1 74 ? 7.350 3.091 14.017 1.00 51.59 74 ILE A C 1
ATOM 635 O O . ILE A 1 74 ? 7.510 1.923 14.359 1.00 51.59 74 ILE A O 1
ATOM 639 N N . THR A 1 75 ? 7.827 3.572 12.846 1.00 51.72 75 THR A N 1
ATOM 640 C CA . THR A 1 75 ? 8.595 2.786 11.881 1.00 51.72 75 THR A CA 1
ATOM 641 C C . THR A 1 75 ? 9.877 2.113 12.257 1.00 51.72 75 THR A C 1
ATOM 643 O O . THR A 1 75 ? 10.229 1.105 11.651 1.00 51.72 75 THR A O 1
ATOM 646 N N . ASN A 1 76 ? 10.502 2.577 13.311 1.00 52.62 76 ASN A N 1
ATOM 647 C CA . ASN A 1 76 ? 11.720 1.990 13.819 1.00 52.62 76 ASN A CA 1
ATOM 648 C C . ASN A 1 76 ? 11.402 0.940 14.895 1.00 52.62 76 ASN A C 1
ATOM 650 O O . ASN A 1 76 ? 12.285 0.194 15.298 1.00 52.62 76 ASN A O 1
ATOM 654 N N . PHE A 1 77 ? 10.146 0.856 15.354 1.00 52.03 77 PHE A N 1
ATOM 655 C CA . PHE A 1 77 ? 9.718 -0.105 16.367 1.00 52.03 77 PHE A CA 1
ATOM 656 C C . PHE A 1 77 ? 9.279 -1.446 15.751 1.00 52.03 77 PHE A C 1
ATOM 658 O O . PHE A 1 77 ? 9.334 -2.460 16.435 1.00 52.03 77 PHE A O 1
ATOM 665 N N . TRP A 1 78 ? 8.901 -1.504 14.464 1.00 53.34 78 TRP A N 1
ATOM 666 C CA . TRP A 1 78 ? 8.350 -2.735 13.864 1.00 53.34 78 TRP A CA 1
ATOM 667 C C . TRP A 1 78 ? 9.325 -3.905 13.748 1.00 53.34 78 TRP A C 1
ATOM 669 O O . TRP A 1 78 ? 8.873 -5.040 13.635 1.00 53.34 78 TRP A O 1
ATOM 679 N N . ASP A 1 79 ? 10.631 -3.637 13.751 1.00 51.97 79 ASP A N 1
ATOM 680 C CA . ASP A 1 79 ? 11.656 -4.688 13.708 1.00 51.97 79 ASP A CA 1
ATOM 681 C C . ASP A 1 79 ? 11.713 -5.480 15.031 1.00 51.97 79 ASP A C 1
ATOM 683 O O . ASP A 1 79 ? 12.350 -6.526 15.116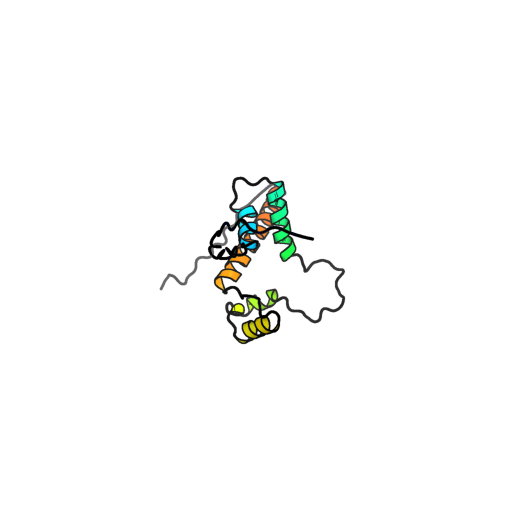 1.00 51.97 79 ASP A O 1
ATOM 687 N N . VAL A 1 80 ? 11.031 -4.982 16.073 1.00 55.91 80 VAL A N 1
ATOM 688 C CA . VAL A 1 80 ? 11.116 -5.490 17.445 1.00 55.91 80 VAL A CA 1
ATOM 689 C C . VAL A 1 80 ? 9.985 -6.462 17.788 1.00 55.91 80 VAL A C 1
ATOM 691 O O . VAL A 1 80 ? 10.225 -7.367 18.576 1.00 55.91 80 VAL A O 1
ATOM 694 N N . ASP A 1 81 ? 8.783 -6.338 17.204 1.00 56.25 81 ASP A N 1
ATOM 695 C CA . ASP A 1 81 ? 7.710 -7.330 17.390 1.00 56.25 81 ASP A CA 1
ATOM 696 C C . ASP A 1 81 ? 6.518 -7.120 16.440 1.00 56.25 81 ASP A C 1
ATOM 698 O O . ASP A 1 81 ? 5.935 -6.039 16.361 1.00 56.25 81 ASP A O 1
ATOM 702 N N . GLN A 1 82 ? 6.043 -8.191 15.800 1.00 60.03 82 GLN A N 1
ATOM 703 C CA . GLN A 1 82 ? 4.840 -8.155 14.948 1.00 60.03 82 GLN A CA 1
ATOM 704 C C . GLN A 1 82 ? 3.559 -7.778 15.727 1.00 60.03 82 GLN A C 1
ATOM 706 O O . GLN A 1 82 ? 2.560 -7.377 15.144 1.00 60.03 82 GLN A O 1
ATOM 711 N N . ASN A 1 83 ? 3.574 -7.813 17.061 1.00 66.62 83 ASN A N 1
ATOM 712 C CA . ASN A 1 83 ? 2.372 -7.634 17.886 1.00 66.62 83 ASN A CA 1
ATOM 713 C C . ASN A 1 83 ? 2.236 -6.237 18.513 1.00 66.62 83 ASN A C 1
ATOM 715 O O . ASN A 1 83 ? 1.421 -6.037 19.412 1.00 66.62 83 ASN A O 1
ATOM 719 N N . ILE A 1 84 ? 3.008 -5.245 18.063 1.00 73.06 84 ILE A N 1
ATOM 720 C CA . ILE A 1 84 ? 3.013 -3.889 18.648 1.00 73.06 84 ILE A CA 1
ATOM 721 C C . ILE A 1 84 ? 1.625 -3.251 18.664 1.00 73.06 84 ILE A C 1
ATOM 723 O O . ILE A 1 84 ? 1.236 -2.648 19.661 1.00 73.06 84 ILE A O 1
ATOM 727 N N . VAL A 1 85 ? 0.852 -3.402 17.587 1.00 75.44 85 VAL A N 1
ATOM 728 C CA . VAL A 1 85 ? -0.507 -2.842 17.519 1.00 75.44 85 VAL A CA 1
ATOM 729 C C . VAL A 1 85 ? -1.509 -3.567 18.413 1.00 75.44 85 VAL A C 1
ATOM 731 O O . VAL A 1 85 ? -2.572 -3.031 18.700 1.00 75.44 85 VAL A O 1
ATOM 734 N N . GLU A 1 86 ? -1.170 -4.757 18.894 1.00 80.31 86 GLU A N 1
ATOM 735 C CA . GLU A 1 86 ? -1.987 -5.525 19.835 1.00 80.31 86 GLU A CA 1
ATOM 736 C C . GLU A 1 86 ? -1.485 -5.383 21.276 1.00 80.31 86 GLU A C 1
ATOM 738 O O . GLU A 1 86 ? -2.179 -5.765 22.219 1.00 80.31 86 GLU A O 1
ATOM 743 N N . ASN A 1 87 ? -0.310 -4.774 21.468 1.00 83.38 87 ASN A N 1
ATOM 744 C CA . ASN A 1 87 ? 0.259 -4.541 22.782 1.00 83.38 87 ASN A CA 1
ATOM 745 C C . ASN A 1 87 ? -0.682 -3.640 23.613 1.00 83.38 87 ASN A C 1
ATOM 747 O O . ASN A 1 87 ? -0.942 -2.499 23.216 1.00 83.38 87 ASN A O 1
ATOM 751 N N . PRO A 1 88 ? -1.155 -4.091 24.793 1.00 83.25 88 PRO A N 1
ATOM 752 C CA . PRO A 1 88 ? -2.092 -3.329 25.618 1.00 83.25 88 PRO A CA 1
ATOM 753 C C . PRO A 1 88 ? -1.601 -1.921 25.969 1.00 83.25 88 PRO A C 1
ATOM 755 O O . PRO A 1 88 ? -2.387 -0.976 25.944 1.00 83.25 88 PRO A O 1
ATOM 758 N N . PHE A 1 89 ? -0.299 -1.753 26.226 1.00 82.75 89 PHE A N 1
ATOM 759 C CA . PHE A 1 89 ? 0.292 -0.445 26.516 1.00 82.75 89 PHE A CA 1
ATOM 760 C C . PHE A 1 89 ? 0.220 0.488 25.307 1.00 82.75 89 PHE A C 1
ATOM 762 O O . PHE A 1 89 ? -0.084 1.672 25.458 1.00 82.75 89 PHE A O 1
ATOM 769 N N . PHE A 1 90 ? 0.462 -0.044 24.108 1.00 82.69 90 PHE A N 1
ATOM 770 C CA . PHE A 1 90 ? 0.374 0.719 22.867 1.00 82.69 90 PHE A CA 1
ATOM 771 C C . PHE A 1 90 ? -1.076 1.106 22.560 1.00 82.69 90 PHE A C 1
ATOM 773 O O . PHE A 1 90 ? -1.367 2.266 22.273 1.00 82.69 90 PHE A O 1
ATOM 780 N N . VAL A 1 91 ? -2.014 0.170 22.706 1.00 84.75 91 VAL A N 1
ATOM 781 C CA . VAL A 1 91 ? -3.445 0.433 22.512 1.00 84.75 91 VAL A CA 1
ATOM 782 C C . VAL A 1 91 ? -3.942 1.503 23.492 1.00 84.75 91 VAL A C 1
ATOM 784 O O . VAL A 1 91 ? -4.648 2.432 23.090 1.00 84.75 91 VAL A O 1
ATOM 787 N N . ASP A 1 92 ? -3.564 1.407 24.767 1.00 86.31 92 ASP A N 1
ATOM 788 C CA . ASP A 1 92 ? -3.945 2.378 25.793 1.00 86.31 92 ASP A CA 1
ATOM 789 C C . ASP A 1 92 ? -3.331 3.758 25.540 1.00 86.31 92 ASP A C 1
ATOM 791 O O . ASP A 1 92 ? -4.007 4.773 25.731 1.00 86.31 92 ASP A O 1
ATOM 795 N N . LEU A 1 93 ? -2.081 3.812 25.073 1.00 87.25 93 LEU A N 1
ATOM 796 C CA . LEU A 1 93 ? -1.427 5.050 24.654 1.00 87.25 93 LEU A CA 1
ATOM 797 C C . LEU A 1 93 ? -2.202 5.724 23.517 1.00 87.25 93 LEU A C 1
ATOM 799 O O . LEU A 1 93 ? -2.577 6.891 23.642 1.00 87.25 93 LEU A O 1
ATOM 803 N N . ILE A 1 94 ? -2.499 4.997 22.436 1.00 85.44 94 ILE A N 1
ATOM 804 C CA . ILE A 1 94 ? -3.234 5.556 21.293 1.00 85.44 94 ILE A CA 1
ATOM 805 C C . ILE A 1 94 ? -4.641 5.992 21.706 1.00 85.44 94 ILE A C 1
ATOM 807 O O . ILE A 1 94 ? -5.090 7.065 21.307 1.00 85.44 94 ILE A O 1
ATOM 811 N N . ARG A 1 95 ? -5.322 5.225 22.566 1.00 85.69 95 ARG A N 1
ATOM 812 C CA . ARG A 1 95 ? -6.648 5.594 23.081 1.00 85.69 95 ARG A CA 1
ATOM 813 C C . ARG A 1 95 ? -6.609 6.872 23.922 1.00 85.69 95 ARG A C 1
ATOM 815 O O . ARG A 1 95 ? -7.544 7.664 23.846 1.00 85.69 95 ARG A O 1
ATOM 822 N N . LYS A 1 96 ? -5.547 7.090 24.707 1.00 90.19 96 LYS A N 1
ATOM 823 C CA . LYS A 1 96 ? -5.343 8.338 25.464 1.00 90.19 96 LYS A CA 1
ATOM 824 C C . LYS A 1 96 ? -5.070 9.527 24.544 1.00 90.19 96 LYS A C 1
ATOM 826 O O . LYS A 1 96 ? -5.590 10.607 24.800 1.00 90.19 96 LYS A O 1
ATOM 831 N N . LEU A 1 97 ? -4.282 9.331 23.486 1.00 89.50 97 LEU A N 1
ATOM 832 C CA . LEU A 1 97 ? -3.950 10.386 22.524 1.00 89.50 97 LEU A CA 1
ATOM 833 C C . LEU A 1 97 ? -5.150 10.767 21.647 1.00 89.50 97 LEU A C 1
ATOM 835 O O . LEU A 1 97 ? -5.440 11.948 21.469 1.00 89.50 97 LEU A O 1
ATOM 839 N N . GLN A 1 98 ? -5.864 9.776 21.110 1.00 85.50 98 GLN A N 1
ATOM 840 C CA . GLN A 1 98 ? -7.051 9.966 20.279 1.00 85.50 98 GLN A CA 1
ATOM 841 C C . GLN A 1 98 ? -8.132 8.926 20.610 1.00 85.50 98 GLN A C 1
ATOM 843 O O . GLN A 1 98 ? -8.195 7.865 19.985 1.00 85.50 98 GLN A O 1
ATOM 848 N N . PRO A 1 99 ? -9.070 9.253 21.516 1.00 85.12 99 PRO A N 1
ATOM 849 C CA . PRO A 1 99 ? -10.116 8.323 21.951 1.00 85.12 99 PRO A CA 1
ATOM 850 C C . PRO A 1 99 ? -11.040 7.845 20.823 1.00 85.12 99 PRO A C 1
ATOM 852 O O . PRO A 1 99 ? -11.627 6.770 20.902 1.00 85.12 99 PRO A O 1
ATOM 855 N N . GLY A 1 100 ? -11.188 8.655 19.770 1.00 82.94 100 GLY A N 1
ATOM 856 C CA . GLY A 1 100 ? -12.012 8.338 18.603 1.00 82.94 100 GLY A CA 1
ATOM 857 C C . GLY A 1 100 ? -11.306 7.509 17.526 1.00 82.94 100 GLY A C 1
ATOM 858 O O . GLY A 1 100 ? -11.957 7.121 16.553 1.00 82.94 100 GLY A O 1
ATOM 859 N N . TYR A 1 101 ? -10.000 7.257 17.656 1.00 82.88 101 TYR A N 1
ATOM 860 C CA . TYR A 1 101 ? -9.247 6.491 16.670 1.00 82.88 101 TYR A CA 1
ATOM 861 C C . TYR A 1 101 ? -9.474 4.990 16.867 1.00 82.88 101 TYR A C 1
ATOM 863 O O . TYR A 1 101 ? -9.297 4.450 17.957 1.00 82.88 101 TYR A O 1
ATOM 871 N N . LYS A 1 102 ? -9.869 4.301 15.792 1.00 83.00 102 LYS A N 1
ATOM 872 C CA . LYS A 1 102 ? -9.992 2.840 15.783 1.00 83.00 102 LYS A CA 1
ATOM 873 C C . LYS A 1 102 ? -8.699 2.249 15.249 1.00 83.00 102 LYS A C 1
ATOM 875 O O . LYS A 1 102 ? -8.420 2.388 14.059 1.00 83.00 102 LYS A O 1
ATOM 880 N N . LEU A 1 103 ? -7.942 1.606 16.132 1.00 82.75 103 LEU A N 1
ATOM 881 C CA . LEU A 1 103 ? -6.683 0.969 15.773 1.00 82.75 103 LEU A CA 1
ATOM 882 C C . LEU A 1 103 ? -6.936 -0.159 14.749 1.00 82.75 103 LEU A C 1
ATOM 884 O O . LEU A 1 103 ? -7.866 -0.950 14.947 1.00 82.75 103 LEU A O 1
ATOM 888 N N . PRO A 1 104 ? -6.180 -0.225 13.640 1.00 81.62 104 PRO A N 1
ATOM 889 C CA . PRO A 1 104 ? -6.235 -1.366 12.730 1.00 81.62 104 PRO A CA 1
ATOM 890 C C . PRO A 1 104 ? -5.653 -2.626 13.392 1.00 81.62 104 PRO A C 1
ATOM 892 O O . PRO A 1 104 ? -4.813 -2.524 14.282 1.00 81.62 104 PRO A O 1
ATOM 895 N N . SER A 1 105 ? -6.079 -3.810 12.936 1.00 83.44 105 SER A N 1
ATOM 896 C CA . SER A 1 105 ? -5.425 -5.073 13.308 1.00 83.44 105 SER A CA 1
ATOM 897 C C . SER A 1 105 ? -4.016 -5.151 12.720 1.00 83.44 105 SER A C 1
ATOM 899 O O . SER A 1 105 ? -3.727 -4.479 11.722 1.00 83.44 105 SER A O 1
ATOM 901 N N . HIS A 1 106 ? -3.161 -6.003 13.295 1.00 80.56 106 HIS A N 1
ATOM 902 C CA . HIS A 1 106 ? -1.813 -6.233 12.773 1.00 80.56 106 HIS A CA 1
ATOM 903 C C . HIS A 1 106 ? -1.833 -6.649 11.300 1.00 80.56 106 HIS A C 1
ATOM 905 O O . HIS A 1 106 ? -1.187 -6.003 10.483 1.00 80.56 106 HIS A O 1
ATOM 911 N N . GLU A 1 107 ? -2.654 -7.636 10.933 1.00 82.25 107 GLU A N 1
ATOM 912 C CA . GLU A 1 107 ? -2.790 -8.090 9.542 1.00 82.25 107 GLU A CA 1
ATOM 913 C C . GLU A 1 107 ? -3.162 -6.951 8.590 1.00 82.25 107 GLU A C 1
ATOM 915 O O . GLU A 1 107 ? -2.598 -6.816 7.503 1.00 82.25 107 GLU A O 1
ATOM 920 N N . LYS A 1 108 ? -4.101 -6.093 9.008 1.00 82.00 108 LYS A N 1
ATOM 921 C CA . LYS A 1 108 ? -4.548 -4.970 8.188 1.00 82.00 108 LYS A CA 1
ATOM 922 C C . LYS A 1 108 ? -3.446 -3.930 8.031 1.00 82.00 108 LYS A C 1
ATOM 924 O O . LYS A 1 108 ? -3.256 -3.412 6.932 1.00 82.00 108 LYS A O 1
ATOM 929 N N . LEU A 1 109 ? -2.737 -3.613 9.112 1.00 80.12 109 LEU A N 1
ATOM 930 C CA . LEU A 1 109 ? -1.622 -2.676 9.064 1.00 80.12 109 LEU A CA 1
ATOM 931 C C . LEU A 1 109 ? -0.489 -3.218 8.184 1.00 80.12 109 LEU A C 1
ATOM 933 O O . LEU A 1 109 ? -0.052 -2.518 7.271 1.00 80.12 109 LEU A O 1
ATOM 937 N N . ALA A 1 110 ? -0.073 -4.467 8.407 1.00 80.94 110 ALA A N 1
ATOM 938 C CA . ALA A 1 110 ? 0.955 -5.140 7.625 1.00 80.94 110 ALA A CA 1
ATOM 939 C C . ALA A 1 110 ? 0.585 -5.172 6.138 1.00 80.94 110 ALA A C 1
ATOM 941 O O . ALA A 1 110 ? 1.398 -4.792 5.301 1.00 80.94 110 ALA A O 1
ATOM 942 N N . GLY A 1 111 ? -0.661 -5.522 5.800 1.00 82.88 111 GLY A N 1
ATOM 943 C CA . GLY A 1 111 ? -1.146 -5.536 4.419 1.00 82.88 111 GLY A CA 1
ATOM 944 C C . GLY A 1 111 ? -1.084 -4.166 3.732 1.00 82.88 111 GLY A C 1
ATOM 945 O O . GLY A 1 111 ? -0.640 -4.074 2.586 1.00 82.88 111 GLY A O 1
ATOM 946 N N . ILE A 1 112 ? -1.463 -3.088 4.430 1.00 81.94 112 ILE A N 1
ATOM 947 C CA . ILE A 1 112 ? -1.356 -1.714 3.903 1.00 81.94 112 ILE A CA 1
ATOM 948 C C . ILE A 1 112 ? 0.115 -1.345 3.677 1.00 81.94 112 ILE A C 1
ATOM 950 O O . ILE A 1 112 ? 0.472 -0.843 2.611 1.00 81.94 112 ILE A O 1
ATOM 954 N N . MET A 1 113 ? 0.979 -1.624 4.656 1.00 79.88 113 MET A N 1
ATOM 955 C CA . MET A 1 113 ? 2.408 -1.316 4.573 1.00 79.88 113 MET A CA 1
ATOM 956 C C . MET A 1 113 ? 3.104 -2.092 3.454 1.00 79.88 113 MET A C 1
ATOM 958 O O . MET A 1 113 ? 3.864 -1.496 2.693 1.00 79.88 113 MET A O 1
ATOM 962 N N . LEU A 1 114 ? 2.814 -3.388 3.325 1.00 84.81 114 LEU A N 1
ATOM 963 C CA . LEU A 1 114 ? 3.284 -4.238 2.233 1.00 84.81 114 LEU A CA 1
ATOM 964 C C . LEU A 1 114 ? 2.842 -3.660 0.892 1.00 84.81 114 LEU A C 1
ATOM 966 O O . LEU A 1 114 ? 3.676 -3.430 0.025 1.00 84.81 114 LEU A O 1
ATOM 970 N N . SER A 1 115 ? 1.559 -3.335 0.739 1.00 84.25 115 SER A N 1
ATOM 971 C CA . SER A 1 115 ? 1.029 -2.774 -0.509 1.00 84.25 115 SER A CA 1
ATOM 972 C C . SER A 1 115 ? 1.753 -1.489 -0.918 1.00 84.25 115 SER A C 1
ATOM 974 O O . SER A 1 115 ? 2.191 -1.361 -2.061 1.00 84.25 115 SER A O 1
ATOM 976 N N . HIS A 1 116 ? 1.949 -0.563 0.023 1.00 85.62 116 HIS A N 1
ATOM 977 C CA . HIS A 1 116 ? 2.708 0.665 -0.217 1.00 85.62 116 HIS A CA 1
ATOM 978 C C . HIS A 1 116 ? 4.179 0.392 -0.555 1.00 85.62 116 HIS A C 1
ATOM 980 O O . HIS A 1 116 ? 4.731 1.024 -1.456 1.00 85.62 116 HIS A O 1
ATOM 986 N N . ALA A 1 117 ? 4.820 -0.546 0.150 1.00 83.31 117 ALA A N 1
ATOM 987 C CA . ALA A 1 117 ? 6.204 -0.922 -0.109 1.00 83.31 117 ALA A CA 1
ATOM 988 C C . ALA A 1 117 ? 6.370 -1.506 -1.514 1.00 83.31 117 ALA A C 1
ATOM 990 O O . ALA A 1 117 ? 7.311 -1.133 -2.209 1.00 83.31 117 ALA A O 1
ATOM 991 N N . VAL A 1 118 ? 5.440 -2.354 -1.961 1.00 87.44 118 VAL A N 1
ATOM 992 C CA . VAL A 1 118 ? 5.496 -2.910 -3.314 1.00 87.44 118 VAL A CA 1
ATOM 993 C C . VAL A 1 118 ? 5.304 -1.811 -4.362 1.00 87.44 118 VAL A C 1
ATOM 995 O O . VAL A 1 118 ? 6.079 -1.776 -5.307 1.00 87.44 118 VAL A O 1
ATOM 998 N N . VAL A 1 119 ? 4.360 -0.871 -4.183 1.00 86.06 119 VAL A N 1
ATOM 999 C CA . VAL A 1 119 ? 4.213 0.286 -5.099 1.00 86.06 119 VAL A CA 1
ATOM 1000 C C . VAL A 1 119 ? 5.521 1.073 -5.209 1.00 86.06 119 VAL A C 1
ATOM 1002 O O . VAL A 1 119 ? 5.954 1.407 -6.307 1.00 86.06 119 VAL A O 1
ATOM 1005 N N . ARG A 1 120 ? 6.177 1.344 -4.075 1.00 85.94 120 ARG A N 1
ATOM 1006 C CA . ARG A 1 120 ? 7.456 2.064 -4.046 1.00 85.94 120 ARG A CA 1
ATOM 1007 C C . ARG A 1 120 ? 8.561 1.303 -4.775 1.00 85.94 120 ARG A C 1
ATOM 1009 O O . ARG A 1 120 ? 9.269 1.894 -5.581 1.00 85.94 120 ARG A O 1
ATOM 1016 N N . ILE A 1 121 ? 8.722 0.016 -4.476 1.00 85.38 121 ILE A N 1
ATOM 1017 C CA . ILE A 1 121 ? 9.767 -0.813 -5.086 1.00 85.38 121 ILE A CA 1
ATOM 1018 C C . ILE A 1 121 ? 9.524 -0.943 -6.589 1.00 85.38 121 ILE A C 1
ATOM 1020 O O . ILE A 1 121 ? 10.468 -0.818 -7.359 1.00 85.38 121 ILE A O 1
ATOM 1024 N N . GLU A 1 122 ? 8.280 -1.143 -7.024 1.00 89.06 122 GLU A N 1
ATOM 1025 C CA . GLU A 1 122 ? 7.935 -1.193 -8.447 1.00 89.06 122 GLU A CA 1
ATOM 1026 C C . GLU A 1 122 ? 8.274 0.118 -9.161 1.00 89.06 122 GLU A C 1
ATOM 1028 O O . GLU A 1 122 ? 8.899 0.082 -10.218 1.00 89.06 122 GLU A O 1
ATOM 1033 N N . ASP A 1 123 ? 7.929 1.272 -8.582 1.00 88.38 123 ASP A N 1
ATOM 1034 C CA . ASP A 1 123 ? 8.287 2.581 -9.143 1.00 88.38 123 ASP A CA 1
ATOM 1035 C C . ASP A 1 123 ? 9.813 2.754 -9.261 1.00 88.38 123 ASP A C 1
ATOM 1037 O O . ASP A 1 123 ? 10.330 3.121 -10.320 1.00 88.38 123 ASP A O 1
ATOM 1041 N N . GLN A 1 124 ? 10.558 2.388 -8.212 1.00 86.44 124 GLN A N 1
ATOM 1042 C CA . GLN A 1 124 ? 12.023 2.423 -8.211 1.00 86.44 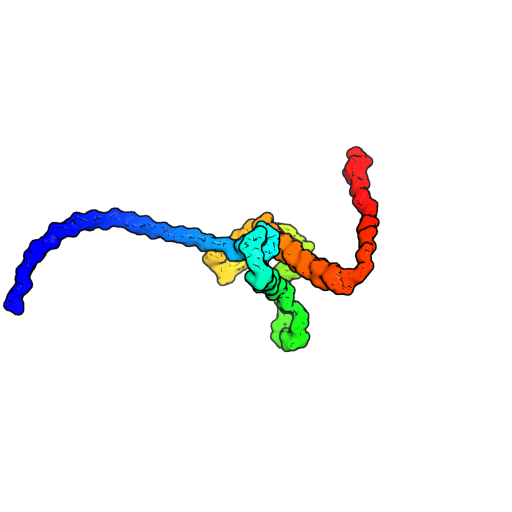124 GLN A CA 1
ATOM 1043 C C . GLN A 1 124 ? 12.626 1.495 -9.271 1.00 86.44 124 GLN A C 1
ATOM 1045 O O . GLN A 1 124 ? 13.498 1.912 -10.035 1.00 86.44 124 GLN A O 1
ATOM 1050 N N . VAL A 1 125 ? 12.155 0.250 -9.343 1.00 88.25 125 VAL A N 1
ATOM 1051 C CA . VAL A 1 125 ? 12.616 -0.742 -10.319 1.00 88.25 125 VAL A CA 1
ATOM 1052 C C . VAL A 1 125 ? 12.319 -0.263 -11.736 1.00 88.25 125 VAL A C 1
ATOM 1054 O O . VAL A 1 125 ? 13.221 -0.277 -12.568 1.00 88.25 125 VAL A O 1
ATOM 1057 N N . ASN A 1 126 ? 11.114 0.238 -12.009 1.00 89.38 126 ASN A N 1
ATOM 1058 C CA . ASN A 1 126 ? 10.746 0.763 -13.325 1.00 89.38 126 ASN A CA 1
ATOM 1059 C C . ASN A 1 126 ? 11.595 1.983 -13.717 1.00 89.38 126 ASN A C 1
ATOM 1061 O O . ASN A 1 126 ? 12.043 2.081 -14.859 1.00 89.38 126 ASN A O 1
ATOM 1065 N N . SER A 1 127 ? 11.884 2.880 -12.769 1.00 88.00 127 SER A N 1
ATOM 1066 C CA . SER A 1 127 ? 12.771 4.032 -12.981 1.00 88.00 127 SER A CA 1
ATOM 1067 C C . SER A 1 127 ? 14.210 3.618 -13.312 1.00 88.00 127 SER A C 1
ATOM 1069 O O . SER A 1 127 ? 14.860 4.241 -14.155 1.00 88.00 127 SER A O 1
ATOM 1071 N N . ILE A 1 128 ? 14.714 2.554 -12.678 1.00 87.75 128 ILE A N 1
ATOM 1072 C CA . ILE A 1 128 ? 16.038 1.986 -12.968 1.00 87.75 128 ILE A CA 1
ATOM 1073 C C . ILE A 1 128 ? 16.028 1.288 -14.332 1.00 87.75 128 ILE A C 1
ATOM 1075 O O . ILE A 1 128 ? 16.878 1.579 -15.174 1.00 87.75 128 ILE A O 1
ATOM 1079 N N . LEU A 1 129 ? 15.053 0.412 -14.580 1.00 88.56 129 LEU A N 1
ATOM 1080 C CA . LEU A 1 129 ? 14.925 -0.340 -15.829 1.00 88.56 129 LEU A CA 1
ATOM 1081 C C . LEU A 1 129 ? 14.770 0.576 -17.045 1.00 88.56 129 LEU A C 1
ATOM 1083 O O . LEU A 1 129 ? 15.356 0.296 -18.083 1.00 88.56 129 LEU A O 1
ATOM 1087 N N . GLY A 1 130 ? 14.065 1.703 -16.915 1.00 88.56 130 GLY A N 1
ATOM 1088 C CA . GLY A 1 130 ? 13.946 2.689 -17.991 1.00 88.56 130 GLY A CA 1
ATOM 1089 C C . GLY A 1 130 ? 15.266 3.373 -18.380 1.00 88.56 130 GLY A C 1
ATOM 1090 O O . GLY A 1 130 ? 15.354 3.944 -19.464 1.00 88.56 130 GLY A O 1
ATOM 1091 N N . LYS A 1 131 ? 16.296 3.330 -17.522 1.00 91.62 131 LYS A N 1
ATOM 1092 C CA . LYS A 1 131 ? 17.611 3.959 -17.757 1.00 91.62 131 LYS A CA 1
ATOM 1093 C C . LYS A 1 131 ? 18.686 2.969 -18.202 1.00 91.62 131 LYS A C 1
ATOM 1095 O O . LYS A 1 131 ? 19.678 3.375 -18.804 1.00 91.62 131 LYS A O 1
ATOM 1100 N N . VAL A 1 132 ? 18.534 1.695 -17.856 1.00 90.62 132 VAL A N 1
ATOM 1101 C CA . VAL A 1 132 ? 19.551 0.663 -18.075 1.00 90.62 132 VAL A CA 1
ATOM 1102 C C . VAL A 1 132 ? 19.367 0.028 -19.456 1.00 90.62 132 VAL A C 1
ATOM 1104 O O . VAL A 1 132 ? 18.264 -0.331 -19.844 1.00 90.62 132 VAL A O 1
ATOM 1107 N N . THR A 1 133 ? 20.460 -0.140 -20.204 1.00 86.75 133 THR A N 1
ATOM 1108 C CA . THR A 1 133 ? 20.440 -0.740 -21.552 1.00 86.75 133 THR A CA 1
ATOM 1109 C C . THR A 1 133 ? 20.664 -2.251 -21.557 1.00 86.75 133 THR A C 1
ATOM 1111 O O . THR A 1 133 ? 20.230 -2.925 -22.486 1.00 86.75 133 THR A O 1
ATOM 1114 N N . ASN A 1 134 ? 21.320 -2.791 -20.526 1.00 88.25 134 ASN A N 1
ATOM 1115 C CA . ASN A 1 134 ? 21.647 -4.210 -20.402 1.00 88.25 134 ASN A CA 1
ATOM 1116 C C . ASN A 1 134 ? 21.176 -4.740 -19.045 1.00 88.25 134 ASN A C 1
ATOM 1118 O O . ASN A 1 134 ? 21.568 -4.210 -18.008 1.00 88.25 134 ASN A O 1
ATOM 1122 N N . LEU A 1 135 ? 20.374 -5.803 -19.052 1.00 87.38 135 LEU A N 1
ATOM 1123 C CA . LEU A 1 135 ? 19.817 -6.423 -17.851 1.00 87.38 135 LEU A CA 1
ATOM 1124 C C . LEU A 1 135 ? 20.301 -7.869 -17.737 1.00 87.38 135 LEU A C 1
ATOM 1126 O O . LEU A 1 135 ? 20.158 -8.646 -18.680 1.00 87.38 135 LEU A O 1
ATOM 1130 N N . THR A 1 136 ? 20.811 -8.239 -16.564 1.00 84.75 136 THR A N 1
ATOM 1131 C CA . THR A 1 136 ? 21.191 -9.620 -16.246 1.00 84.75 136 THR A CA 1
ATOM 1132 C C . THR A 1 136 ? 20.404 -10.089 -15.032 1.00 84.75 136 THR A C 1
ATOM 1134 O O . THR A 1 136 ? 20.317 -9.376 -14.034 1.00 84.75 136 THR A O 1
ATOM 1137 N N . LEU A 1 137 ? 19.837 -11.292 -15.111 1.00 82.81 137 LEU A N 1
ATOM 1138 C CA . LEU A 1 137 ? 19.090 -11.917 -14.025 1.00 82.81 137 LEU A CA 1
ATOM 1139 C C . LEU A 1 137 ? 20.011 -12.859 -13.238 1.00 82.81 137 LEU A C 1
ATOM 1141 O O . LEU A 1 137 ? 20.563 -13.801 -13.805 1.00 82.81 137 LEU A O 1
ATOM 1145 N N . GLY A 1 138 ? 20.180 -12.599 -11.942 1.00 83.44 138 GLY A N 1
ATOM 1146 C CA . GLY A 1 138 ? 20.887 -13.486 -11.019 1.00 83.44 138 GLY A CA 1
ATOM 1147 C C . GLY A 1 138 ? 19.895 -14.312 -10.207 1.00 83.44 138 GLY A C 1
ATOM 1148 O O . GLY A 1 138 ? 18.994 -13.748 -9.594 1.00 83.44 138 GLY A O 1
ATOM 1149 N N . LEU A 1 139 ? 20.054 -15.635 -10.208 1.00 84.88 139 LEU A N 1
ATOM 1150 C CA . LEU A 1 139 ? 19.319 -16.535 -9.317 1.00 84.88 139 LEU A CA 1
ATOM 1151 C C . LEU A 1 139 ? 20.146 -16.723 -8.043 1.00 84.88 139 LEU A C 1
ATOM 1153 O O . LEU A 1 139 ? 21.324 -17.067 -8.120 1.00 84.88 139 LEU A O 1
ATOM 1157 N N . ASP A 1 140 ? 19.546 -16.494 -6.881 1.00 77.06 140 ASP A N 1
ATOM 1158 C CA . ASP A 1 140 ? 20.227 -16.489 -5.583 1.00 77.06 140 ASP A CA 1
ATOM 1159 C C . ASP A 1 140 ? 20.347 -17.883 -4.935 1.00 77.06 140 ASP A C 1
ATOM 1161 O O . ASP A 1 140 ? 21.088 -18.046 -3.971 1.00 77.06 140 ASP A O 1
ATOM 1165 N N . GLY A 1 141 ? 19.716 -18.920 -5.497 1.00 76.94 141 GLY A N 1
ATOM 1166 C CA . GLY A 1 141 ? 20.050 -20.328 -5.228 1.00 76.94 141 GLY A CA 1
ATOM 1167 C C . GLY A 1 141 ? 19.742 -20.841 -3.814 1.00 76.94 141 GLY A C 1
ATOM 1168 O O . GLY A 1 141 ? 20.201 -21.922 -3.440 1.00 76.94 141 GLY A O 1
ATOM 1169 N N . TRP A 1 142 ? 18.959 -20.114 -3.018 1.00 75.56 142 TRP A N 1
ATOM 1170 C CA . TRP A 1 142 ? 18.616 -20.539 -1.662 1.00 75.56 142 TRP A CA 1
ATOM 1171 C C . TRP A 1 142 ? 17.571 -21.656 -1.698 1.00 75.56 142 TRP A C 1
ATOM 1173 O O . TRP A 1 142 ? 16.395 -21.426 -1.968 1.00 75.56 142 TRP A O 1
ATOM 1183 N N . THR A 1 143 ? 17.994 -22.881 -1.379 1.00 66.62 143 THR A N 1
ATOM 1184 C CA . THR A 1 143 ? 17.074 -23.991 -1.090 1.00 66.62 143 THR A CA 1
ATOM 1185 C C . THR A 1 143 ? 17.005 -24.178 0.423 1.00 66.62 143 THR A C 1
ATOM 1187 O O . THR A 1 143 ? 18.030 -24.347 1.082 1.00 66.62 143 THR A O 1
ATOM 1190 N N . ASN A 1 144 ? 15.804 -24.124 1.000 1.00 65.62 144 ASN A N 1
ATOM 1191 C CA . ASN A 1 144 ? 15.617 -24.297 2.438 1.00 65.62 144 ASN A CA 1
ATOM 1192 C C . ASN A 1 144 ? 15.816 -25.775 2.825 1.00 65.62 144 ASN A C 1
ATOM 1194 O O . ASN A 1 144 ? 14.986 -26.624 2.504 1.00 65.62 144 ASN A O 1
ATOM 1198 N N . LEU A 1 145 ? 16.903 -26.079 3.541 1.00 64.56 145 LEU A N 1
ATOM 1199 C CA . LEU A 1 145 ? 17.249 -27.436 3.993 1.00 64.56 145 LEU A CA 1
ATOM 1200 C C . LEU A 1 145 ? 16.281 -28.019 5.046 1.00 64.56 145 LEU A C 1
ATOM 1202 O O . LEU A 1 145 ? 16.433 -29.175 5.428 1.00 64.56 145 LEU A O 1
ATOM 1206 N N . ARG A 1 146 ? 15.274 -27.269 5.523 1.00 59.41 146 ARG A N 1
ATOM 1207 C CA . ARG A 1 146 ? 14.341 -27.737 6.570 1.00 59.41 146 ARG A CA 1
ATOM 1208 C C . ARG A 1 146 ? 13.185 -28.624 6.087 1.00 59.41 146 ARG A C 1
ATOM 1210 O O . ARG A 1 146 ? 12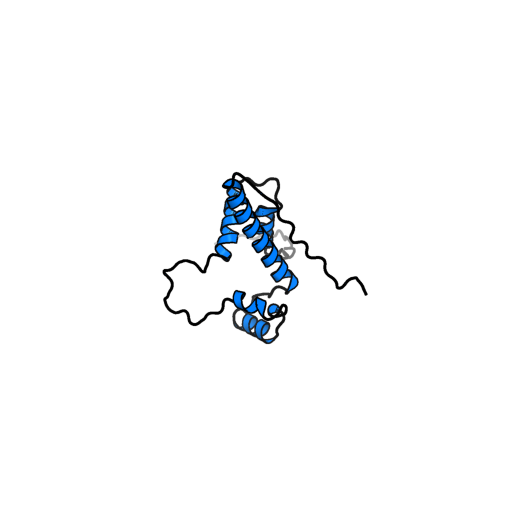.362 -29.000 6.910 1.00 59.41 146 ARG A O 1
ATOM 1217 N N . LEU A 1 147 ? 13.111 -28.973 4.801 1.00 58.12 147 LEU A N 1
ATOM 1218 C CA . LEU A 1 147 ? 12.095 -29.903 4.268 1.00 58.12 147 LEU A CA 1
ATOM 1219 C C . LEU A 1 147 ? 12.643 -31.311 3.960 1.00 58.12 147 LEU A C 1
ATOM 1221 O O . LEU A 1 147 ? 11.964 -32.105 3.317 1.00 58.12 147 LEU A O 1
ATOM 1225 N N . LEU A 1 148 ? 13.861 -31.623 4.412 1.00 53.56 148 LEU A N 1
ATOM 1226 C CA . LEU A 1 148 ? 14.511 -32.928 4.248 1.00 53.56 148 LEU A CA 1
ATOM 1227 C C . LEU A 1 148 ? 14.816 -33.581 5.608 1.00 53.56 148 LEU A C 1
ATOM 1229 O O . LEU A 1 148 ? 15.969 -33.908 5.866 1.00 53.56 148 LEU A O 1
ATOM 1233 N N . VAL A 1 149 ? 13.818 -33.750 6.484 1.00 49.22 149 VAL A N 1
ATOM 1234 C CA . VAL A 1 149 ? 13.838 -34.743 7.583 1.00 49.22 149 VAL A CA 1
ATOM 1235 C C . VAL A 1 149 ? 12.421 -35.231 7.847 1.00 49.22 149 VAL A C 1
ATOM 1237 O O . VAL A 1 149 ? 11.542 -34.361 8.029 1.00 49.22 149 VAL A O 1
#

Foldseek 3Di:
DDDDDDDDDDDDPDPPPPPPDDDDDVLVVLLCLQPVDPPDDVVSNVVSLVVLVVVPPPPPDPPPPPDPPVPPPVVNVCVPDLCQLVPPVNVVVVCVVPVPDDRDDSVVVVVSVVSSVVSVVVVVVVVVVVPDPDDDDDDPPDDDPVVPD

Secondary structure (DSSP, 8-state):
--------------------PPP--HHHHHHIIIII-TT--HHHHHHHHHHHHHTT--S--TT--S-------HHHHTTT-TTGGG-HHHHHHHHHH-TT--PPPHHHHHHHHHHHHHHHHHHHHHHHHTT-S---PPP-----GGG--

pLDDT: mean 71.65, std 18.12, range [33.66, 92.62]

Organism: NCBI:txid588596